Protein AF-A0A314ZBI7-F1 (afdb_monomer_lite)

Organism: NCBI:txid2094558

pLDDT: mean 79.01, std 14.54, range [30.38, 94.44]

Secondary structure (DSSP, 8-state):
-HHHHHT--EEE--GGGT-HHHHHHHHHHHHHTTSSSSGGG-EEE----TTTT---------SSHHHHHHHHHHTS-------S-HHHHHHHHGGGS----HHHHHHHHTSPP--S---GGG--TT--

Structure (mmCIF, N/CA/C/O backbone):
data_AF-A0A314ZBI7-F1
#
_entry.id   AF-A0A314ZBI7-F1
#
loop_
_atom_site.group_PDB
_atom_site.id
_atom_site.type_symbol
_atom_site.label_atom_id
_atom_site.label_alt_id
_atom_site.label_comp_id
_atom_site.label_asym_id
_atom_site.label_entity_id
_atom_site.label_seq_id
_atom_site.pdbx_PDB_ins_code
_atom_site.Cartn_x
_atom_site.Cartn_y
_atom_site.Cartn_z
_atom_site.occupancy
_atom_site.B_iso_or_equiv
_atom_site.auth_seq_id
_atom_site.auth_comp_id
_atom_site.auth_asym_id
_atom_site.auth_atom_id
_atom_site.pdbx_PDB_model_num
ATOM 1 N N . MET A 1 1 ? 1.220 -4.490 12.290 1.00 83.38 1 MET A N 1
ATOM 2 C CA . MET A 1 1 ? 0.527 -3.456 13.081 1.00 83.38 1 MET A CA 1
ATOM 3 C C . MET A 1 1 ? 0.874 -2.074 12.579 1.00 83.38 1 MET A C 1
ATOM 5 O O . MET A 1 1 ? -0.037 -1.359 12.199 1.00 83.38 1 MET A O 1
ATOM 9 N N . ASP A 1 2 ? 2.159 -1.755 12.448 1.00 87.38 2 ASP A N 1
ATOM 10 C CA . ASP A 1 2 ? 2.664 -0.436 12.043 1.00 87.38 2 ASP A CA 1
ATOM 11 C C . ASP A 1 2 ? 1.964 0.198 10.834 1.00 87.38 2 ASP A C 1
ATOM 13 O O . ASP A 1 2 ? 1.662 1.381 10.873 1.00 87.38 2 ASP A O 1
ATOM 17 N N . ALA A 1 3 ? 1.664 -0.570 9.784 1.00 85.44 3 ALA A N 1
ATOM 18 C CA . ALA A 1 3 ? 0.964 -0.051 8.608 1.00 85.44 3 ALA A CA 1
ATOM 19 C C . ALA A 1 3 ? -0.449 0.476 8.933 1.00 85.44 3 ALA A C 1
ATOM 21 O O . ALA A 1 3 ? -0.803 1.567 8.499 1.00 85.44 3 ALA A O 1
ATOM 22 N N . VAL A 1 4 ? -1.235 -0.252 9.738 1.00 88.31 4 VAL A N 1
ATOM 23 C CA . VAL A 1 4 ? -2.582 0.190 10.147 1.00 88.31 4 VAL A CA 1
ATOM 24 C C . VAL A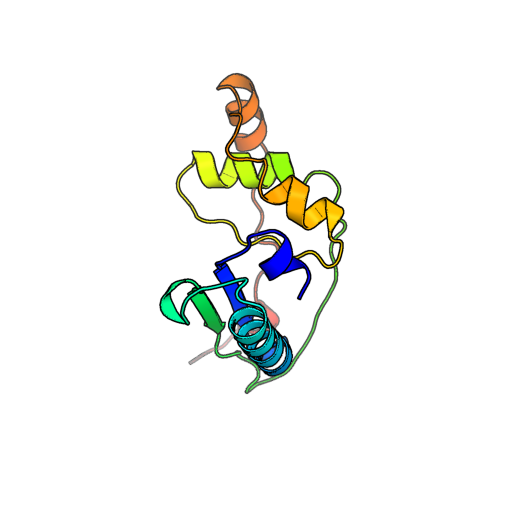 1 4 ? -2.488 1.415 11.056 1.00 88.31 4 VAL A C 1
ATOM 26 O O . VAL A 1 4 ? -3.234 2.367 10.885 1.00 88.31 4 VAL A O 1
ATOM 29 N N . GLU A 1 5 ? -1.517 1.435 11.974 1.00 89.56 5 GLU A N 1
ATOM 30 C CA . GLU A 1 5 ? -1.263 2.590 12.852 1.00 89.56 5 GLU A CA 1
ATOM 31 C C . GLU A 1 5 ? -0.859 3.852 12.081 1.00 89.56 5 GLU A C 1
ATOM 33 O O . GLU A 1 5 ? -1.077 4.965 12.548 1.00 89.56 5 GLU A O 1
ATOM 38 N N . VAL A 1 6 ? -0.226 3.675 10.921 1.00 89.88 6 VAL A N 1
ATOM 39 C CA . VAL A 1 6 ? 0.179 4.763 10.027 1.00 89.88 6 VAL A CA 1
ATOM 40 C C . VAL A 1 6 ? -0.978 5.228 9.129 1.00 89.88 6 VAL A C 1
ATOM 42 O O . VAL A 1 6 ? -0.887 6.313 8.570 1.00 89.88 6 VAL A O 1
ATOM 45 N N . GLY A 1 7 ? -2.074 4.467 9.031 1.00 89.81 7 GLY A N 1
ATOM 46 C CA . GLY A 1 7 ? -3.253 4.823 8.233 1.00 89.81 7 GLY A CA 1
ATOM 47 C C . GLY A 1 7 ? -3.385 4.065 6.909 1.00 89.81 7 GLY A C 1
ATOM 48 O O . GLY A 1 7 ? -4.121 4.496 6.027 1.00 89.81 7 GLY A O 1
ATOM 49 N N . TYR A 1 8 ? -2.684 2.940 6.729 1.00 90.56 8 TYR A N 1
ATOM 50 C CA . TYR A 1 8 ? -2.927 2.075 5.571 1.00 90.56 8 TYR A CA 1
ATOM 51 C C . TYR A 1 8 ? -4.236 1.307 5.736 1.00 90.56 8 TYR A C 1
ATOM 53 O O . TYR A 1 8 ? -4.413 0.553 6.694 1.00 90.56 8 TYR A O 1
ATOM 61 N N . HIS A 1 9 ? -5.097 1.435 4.728 1.00 90.94 9 HIS A N 1
ATOM 62 C CA . HIS A 1 9 ? -6.370 0.721 4.633 1.00 90.94 9 HIS A CA 1
ATOM 63 C C . HIS A 1 9 ? -6.376 -0.370 3.552 1.00 90.94 9 HIS A C 1
ATOM 65 O O . HIS A 1 9 ? -7.204 -1.275 3.606 1.00 90.94 9 HIS A O 1
ATOM 71 N N . HIS A 1 10 ? -5.441 -0.336 2.595 1.00 91.25 10 HIS A N 1
ATOM 72 C CA . HIS A 1 10 ? -5.304 -1.354 1.547 1.00 91.25 10 HIS A CA 1
ATOM 73 C C . HIS A 1 10 ? -4.076 -2.229 1.800 1.00 91.25 10 HIS A C 1
ATOM 75 O O . HIS A 1 10 ? -2.947 -1.742 1.849 1.00 91.25 10 HIS A O 1
ATOM 81 N N . PHE A 1 11 ? -4.304 -3.533 1.935 1.00 88.94 11 PHE A N 1
ATOM 82 C CA . PHE A 1 11 ? -3.269 -4.550 2.061 1.00 88.94 11 PHE A CA 1
ATOM 83 C C . PHE A 1 11 ? -3.297 -5.489 0.863 1.00 88.94 11 PHE A C 1
ATOM 85 O O . PHE A 1 11 ? -4.298 -6.155 0.6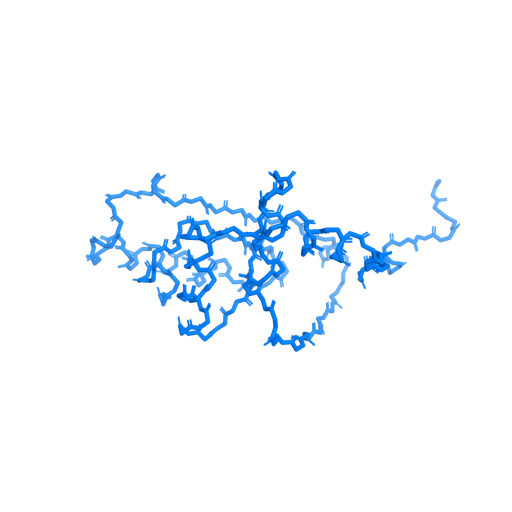04 1.00 88.94 11 PHE A O 1
ATOM 92 N N . ASP A 1 12 ? -2.173 -5.574 0.164 1.00 86.94 12 ASP A N 1
ATOM 93 C CA . ASP A 1 12 ? -1.967 -6.528 -0.915 1.00 86.94 12 ASP A CA 1
ATOM 94 C C . ASP A 1 12 ? -1.092 -7.688 -0.435 1.00 86.94 12 ASP A C 1
ATOM 96 O O . ASP A 1 12 ? -0.011 -7.500 0.129 1.00 86.94 12 ASP A O 1
ATOM 100 N N . THR A 1 13 ? -1.577 -8.904 -0.646 1.00 85.56 13 THR A N 1
ATOM 101 C CA . THR A 1 13 ? -0.867 -10.139 -0.350 1.00 85.56 13 THR A CA 1
ATOM 102 C C . THR A 1 13 ? -1.073 -11.182 -1.455 1.00 85.56 13 THR A C 1
ATOM 104 O O . THR A 1 13 ? -1.679 -10.922 -2.500 1.00 85.56 13 THR A O 1
ATOM 107 N N . ALA A 1 14 ? -0.480 -12.350 -1.265 1.00 79.94 14 ALA A N 1
ATOM 108 C CA . ALA A 1 14 ? -0.619 -13.542 -2.081 1.00 79.94 14 ALA A CA 1
ATOM 109 C C . ALA A 1 14 ? -0.366 -14.759 -1.189 1.00 79.94 14 ALA A C 1
ATOM 111 O O . ALA A 1 14 ? 0.441 -14.669 -0.258 1.00 79.94 14 ALA A O 1
ATOM 112 N N . ALA A 1 15 ? -0.966 -15.906 -1.518 1.00 73.06 15 ALA A N 1
ATOM 113 C CA . ALA A 1 15 ? -0.715 -17.169 -0.811 1.00 73.06 15 ALA A CA 1
ATOM 114 C C . ALA A 1 15 ? 0.794 -17.471 -0.708 1.00 73.06 15 ALA A C 1
ATOM 116 O O . ALA A 1 15 ? 1.310 -17.886 0.330 1.00 73.06 15 ALA A O 1
ATOM 117 N N . PHE A 1 16 ? 1.532 -17.134 -1.767 1.00 70.12 16 PHE A N 1
ATOM 118 C CA . PHE A 1 16 ? 2.987 -17.220 -1.830 1.00 70.12 16 PHE A CA 1
ATOM 119 C C . PHE A 1 16 ? 3.735 -16.480 -0.728 1.00 70.12 16 PHE A C 1
ATOM 121 O O . PHE A 1 16 ? 4.789 -16.922 -0.279 1.00 70.12 16 PHE A O 1
ATOM 128 N N . TYR A 1 17 ? 3.223 -15.317 -0.328 1.00 77.31 17 TYR A N 1
ATOM 129 C CA . TYR A 1 17 ? 3.911 -14.436 0.606 1.00 77.31 17 TYR A CA 1
ATOM 130 C C . TYR A 1 17 ? 3.812 -14.948 2.040 1.00 77.31 17 TYR A C 1
ATOM 132 O O . TYR A 1 17 ? 4.535 -14.445 2.899 1.00 77.31 17 TYR A O 1
ATOM 140 N N . GLN A 1 18 ? 2.901 -15.896 2.306 1.00 79.56 18 GLN A N 1
ATOM 141 C CA . GLN A 1 18 ? 2.653 -16.483 3.625 1.00 79.56 18 GLN A CA 1
ATOM 142 C C . GLN A 1 18 ? 2.395 -15.431 4.721 1.00 79.56 18 GLN A C 1
ATOM 144 O O . GLN A 1 18 ? 2.643 -15.655 5.904 1.00 79.56 18 GLN A O 1
ATOM 149 N N . SER A 1 19 ? 1.888 -14.256 4.336 1.00 83.44 19 SER A N 1
ATOM 150 C CA . SER A 1 19 ? 1.655 -13.130 5.247 1.00 83.44 19 SER A CA 1
ATOM 151 C C . SER A 1 19 ? 0.188 -12.967 5.648 1.00 83.44 19 SER A C 1
ATOM 153 O O . SER A 1 19 ? -0.117 -12.152 6.516 1.00 83.44 19 SER A O 1
ATOM 155 N N . GLU A 1 20 ? -0.722 -13.765 5.081 1.00 85.19 20 GLU A N 1
ATOM 156 C CA . GLU A 1 20 ? -2.173 -13.677 5.300 1.00 85.19 20 GLU A CA 1
ATOM 157 C C . GLU A 1 20 ? -2.551 -13.797 6.779 1.00 85.19 20 GLU A C 1
ATOM 159 O O . GLU A 1 20 ? -3.291 -12.964 7.299 1.00 85.19 20 GLU A O 1
ATOM 164 N N . GLN A 1 21 ? -1.978 -14.770 7.499 1.00 87.31 21 GLN A N 1
ATOM 165 C CA . GLN A 1 21 ? -2.259 -14.947 8.927 1.00 87.31 21 GLN A CA 1
ATOM 166 C C . GLN A 1 21 ? -1.771 -13.749 9.758 1.00 87.31 21 GLN A C 1
ATOM 168 O O . GLN A 1 21 ? -2.423 -13.342 10.720 1.00 87.31 21 GLN A O 1
ATOM 173 N N . ALA A 1 22 ? -0.624 -13.168 9.394 1.00 88.69 22 ALA A N 1
ATOM 174 C CA . ALA A 1 22 ? -0.088 -11.991 10.069 1.00 88.69 22 ALA A CA 1
ATOM 175 C C . ALA A 1 22 ? -0.955 -10.749 9.813 1.00 88.69 22 ALA A C 1
ATOM 177 O O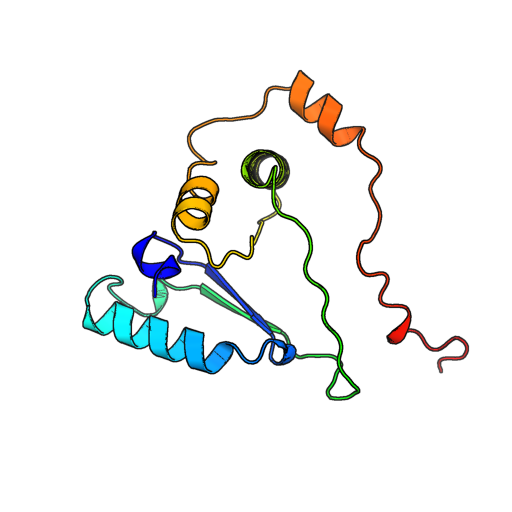 . ALA A 1 22 ? -1.213 -9.989 10.747 1.00 88.69 22 ALA A O 1
ATOM 178 N N . ILE A 1 23 ? -1.449 -10.579 8.583 1.00 90.06 23 ILE A N 1
ATOM 179 C CA . ILE A 1 23 ? -2.396 -9.517 8.221 1.00 90.06 23 ILE A CA 1
ATOM 180 C C . ILE A 1 23 ? -3.711 -9.704 8.985 1.00 90.06 23 ILE A C 1
ATOM 182 O O . ILE A 1 23 ? -4.187 -8.759 9.606 1.00 90.06 23 ILE A O 1
ATOM 186 N N . GLY A 1 24 ? -4.252 -10.925 9.033 1.00 89.62 24 GLY A N 1
ATOM 187 C CA . GLY A 1 24 ? -5.470 -11.237 9.785 1.00 89.62 24 GLY A CA 1
ATOM 188 C C . GLY A 1 24 ? -5.352 -10.877 11.267 1.00 89.62 24 GLY A C 1
ATOM 189 O O . GLY A 1 24 ? -6.209 -10.174 11.801 1.00 89.62 24 GLY A O 1
ATOM 190 N N . ARG A 1 25 ? -4.246 -11.263 11.921 1.00 92.56 25 ARG A N 1
ATOM 191 C CA . ARG A 1 25 ? -3.970 -10.861 13.313 1.00 92.56 25 ARG A CA 1
ATOM 192 C C . ARG A 1 25 ? -3.870 -9.345 13.475 1.00 92.56 25 ARG A C 1
ATOM 194 O O . ARG A 1 25 ? -4.356 -8.817 14.469 1.00 92.56 25 ARG A O 1
ATOM 201 N N . ALA A 1 26 ? -3.255 -8.650 12.520 1.00 92.19 26 ALA A N 1
ATOM 202 C CA . ALA A 1 26 ? -3.130 -7.198 12.579 1.00 92.19 26 ALA A CA 1
ATOM 203 C C . ALA A 1 26 ? -4.492 -6.489 12.473 1.00 92.19 26 ALA A C 1
ATOM 205 O O . ALA A 1 26 ? -4.721 -5.519 13.187 1.00 92.19 26 ALA A O 1
ATOM 206 N N . VAL A 1 27 ? -5.409 -6.990 11.641 1.00 92.12 27 VAL A N 1
ATOM 207 C CA . VAL A 1 27 ? -6.770 -6.440 11.518 1.00 92.12 27 VAL A CA 1
ATOM 208 C C . VAL A 1 27 ? -7.573 -6.653 12.801 1.00 92.12 27 VAL A C 1
ATOM 210 O O . VAL A 1 27 ? -8.222 -5.721 13.267 1.00 92.12 27 VAL A O 1
ATOM 213 N N . VAL A 1 28 ? -7.488 -7.840 13.413 1.00 93.56 28 VAL A N 1
ATOM 214 C CA . VAL A 1 28 ? -8.143 -8.111 14.707 1.00 93.56 28 VAL A CA 1
ATOM 215 C C . VAL A 1 28 ? -7.634 -7.150 15.779 1.00 93.56 28 VAL A C 1
ATOM 217 O O . VAL A 1 28 ? -8.428 -6.467 16.418 1.00 93.56 28 VAL A O 1
ATOM 220 N N . GLN A 1 29 ? -6.313 -7.011 15.909 1.00 93.00 29 GLN A N 1
ATOM 221 C CA . GLN A 1 29 ? -5.725 -6.079 16.872 1.00 93.00 29 GLN A CA 1
ATOM 222 C C . GLN A 1 29 ? -6.100 -4.619 16.588 1.00 93.00 29 GLN A C 1
ATOM 224 O O . GLN A 1 29 ? -6.235 -3.830 17.518 1.00 93.00 29 GLN A O 1
ATOM 229 N N . ALA A 1 30 ? -6.259 -4.232 15.321 1.00 93.12 30 ALA A N 1
ATOM 230 C CA . ALA A 1 30 ? -6.687 -2.887 14.960 1.00 93.12 30 ALA A CA 1
ATOM 231 C C . ALA A 1 30 ? -8.140 -2.602 15.374 1.00 93.12 30 ALA A C 1
ATOM 233 O O . ALA A 1 30 ? -8.409 -1.512 15.875 1.00 93.12 30 ALA A O 1
ATOM 234 N N . LEU A 1 31 ? -9.044 -3.577 15.226 1.00 92.75 31 LEU A N 1
ATOM 235 C CA . LEU A 1 31 ? -10.427 -3.485 15.712 1.00 92.75 31 LEU A CA 1
ATOM 236 C C . LEU A 1 31 ? -10.472 -3.385 17.240 1.00 92.75 31 LEU A C 1
ATOM 238 O O . LEU A 1 31 ? -11.114 -2.491 17.780 1.00 92.75 31 LEU A O 1
ATOM 242 N N . GLU A 1 32 ? -9.742 -4.259 17.937 1.00 94.44 32 GLU A N 1
ATOM 243 C CA . GLU A 1 32 ? -9.674 -4.269 19.407 1.00 94.44 32 GLU A CA 1
ATOM 244 C C . GLU A 1 32 ? -9.137 -2.950 19.976 1.00 94.44 32 GLU A C 1
ATOM 246 O O . GLU A 1 32 ? -9.590 -2.485 21.020 1.00 94.44 32 GLU A O 1
ATOM 251 N N . ARG A 1 33 ? -8.179 -2.327 19.280 1.00 94.25 33 ARG A N 1
ATOM 252 C CA . ARG A 1 33 ? -7.588 -1.036 19.660 1.00 94.25 33 ARG A CA 1
ATOM 253 C C . ARG A 1 33 ? -8.388 0.174 19.172 1.00 94.25 33 ARG A C 1
ATOM 255 O O . ARG A 1 33 ? -7.983 1.298 19.453 1.00 94.25 33 ARG A O 1
ATOM 262 N N . GLY A 1 34 ? -9.473 -0.031 18.424 1.00 92.75 34 GLY A N 1
ATOM 263 C CA . GLY A 1 34 ? -10.274 1.049 17.844 1.00 92.75 34 GLY A CA 1
ATOM 264 C C . GLY A 1 34 ? -9.544 1.880 16.782 1.00 92.75 34 GLY A C 1
ATOM 265 O O . GLY A 1 34 ? -9.938 3.014 16.528 1.00 92.75 34 GLY A O 1
ATOM 266 N N . LEU A 1 35 ? -8.481 1.340 16.170 1.00 91.81 35 LEU A N 1
ATOM 267 C CA . LEU A 1 35 ? -7.771 1.985 15.054 1.00 91.81 35 LEU A CA 1
ATOM 268 C C . LEU A 1 35 ? -8.597 1.965 13.762 1.00 91.81 35 LEU A C 1
ATOM 270 O O . LEU A 1 35 ? -8.395 2.805 12.892 1.00 91.81 35 LEU A O 1
ATOM 274 N N . ILE A 1 36 ? -9.520 1.009 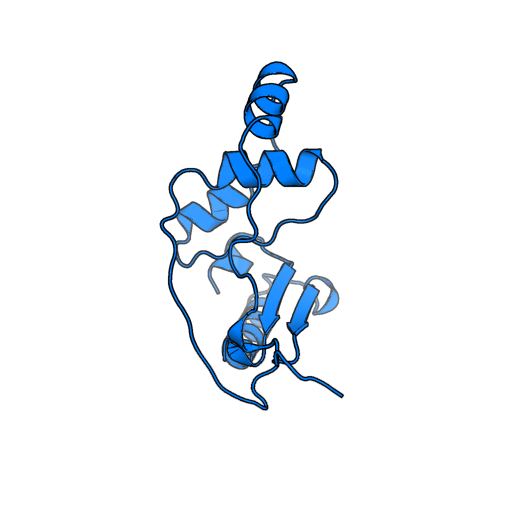13.655 1.00 93.25 36 ILE A N 1
ATOM 275 C CA . ILE A 1 36 ? -10.549 0.928 12.618 1.00 93.25 36 ILE A CA 1
ATOM 276 C C . ILE A 1 36 ? -11.890 0.624 13.282 1.00 93.25 36 ILE A C 1
ATOM 278 O O . ILE A 1 36 ? -11.943 -0.117 14.268 1.00 93.25 36 ILE A O 1
ATOM 282 N N . LYS A 1 37 ? -12.981 1.189 12.763 1.00 91.50 37 LYS A N 1
ATOM 283 C CA . LYS A 1 37 ? -14.322 1.032 13.362 1.00 91.50 37 LYS A CA 1
ATOM 284 C C . LYS A 1 37 ? -14.985 -0.280 12.973 1.00 91.50 37 LYS A C 1
ATOM 286 O O . LYS A 1 37 ? -15.814 -0.803 13.711 1.00 91.50 37 LYS A O 1
ATOM 291 N N . SER A 1 38 ? -14.660 -0.785 11.788 1.00 93.94 38 SER A N 1
ATOM 292 C CA . SER A 1 38 ? -15.250 -1.996 11.228 1.00 93.94 38 SER A CA 1
ATOM 293 C C . SER A 1 38 ? -14.314 -2.639 10.209 1.00 93.94 38 SER A C 1
ATOM 295 O O . SER A 1 38 ? -13.350 -2.027 9.745 1.00 93.94 38 SER A O 1
ATOM 297 N N . ARG A 1 39 ? -14.610 -3.888 9.835 1.00 91.81 39 ARG A N 1
ATOM 298 C CA . ARG A 1 39 ? -13.869 -4.608 8.792 1.00 91.81 39 ARG A CA 1
ATOM 299 C C . ARG A 1 39 ? -13.971 -3.922 7.423 1.00 91.81 39 ARG A C 1
ATOM 301 O O . ARG A 1 39 ? -13.059 -4.104 6.618 1.00 91.81 39 ARG A O 1
ATOM 308 N N . ASP A 1 40 ? -15.017 -3.139 7.175 1.00 92.25 40 ASP A N 1
ATOM 309 C CA . ASP A 1 40 ? -15.279 -2.487 5.886 1.00 92.25 40 ASP A CA 1
ATOM 310 C C . ASP A 1 40 ? -14.322 -1.322 5.598 1.00 92.25 40 ASP A C 1
ATOM 312 O O . ASP A 1 40 ? -14.141 -0.932 4.449 1.00 92.25 40 ASP A O 1
ATOM 316 N N . GLU A 1 41 ? -13.635 -0.811 6.625 1.00 91.25 41 GLU A N 1
ATOM 317 C CA . GLU A 1 41 ? -12.581 0.198 6.470 1.00 91.25 41 GLU A CA 1
ATOM 318 C C . GLU A 1 41 ? -11.266 -0.392 5.937 1.00 91.25 41 GLU A C 1
ATOM 320 O O . GLU A 1 41 ? -10.320 0.351 5.695 1.00 91.25 41 GLU A O 1
ATOM 325 N N . ILE A 1 42 ? -11.173 -1.715 5.765 1.00 92.75 42 ILE A N 1
ATOM 326 C CA . ILE A 1 42 ? -9.974 -2.387 5.262 1.00 92.75 42 ILE A CA 1
ATOM 327 C C . ILE A 1 42 ? -10.272 -3.088 3.937 1.00 92.75 42 ILE A C 1
ATOM 329 O O . ILE A 1 42 ? -11.1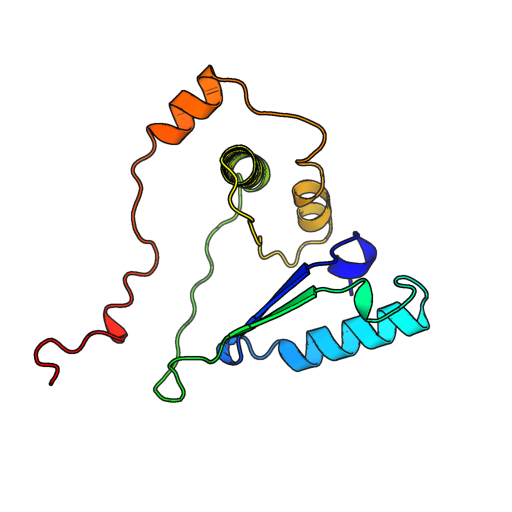71 -3.919 3.827 1.00 92.75 42 ILE A O 1
ATOM 333 N N . PHE A 1 43 ? -9.432 -2.855 2.938 1.00 92.38 43 PHE A N 1
ATOM 334 C CA . PHE A 1 43 ? -9.433 -3.613 1.696 1.00 92.38 43 PHE A CA 1
ATOM 335 C C . PHE A 1 43 ? -8.247 -4.583 1.683 1.00 92.38 43 PHE A C 1
ATOM 337 O O . PHE A 1 43 ? -7.097 -4.172 1.824 1.00 92.38 43 PHE A O 1
ATOM 344 N N . ILE A 1 44 ? -8.514 -5.884 1.535 1.00 89.38 44 ILE A N 1
ATOM 345 C CA . ILE A 1 44 ? -7.468 -6.917 1.461 1.00 89.38 44 ILE A CA 1
ATOM 346 C C . ILE A 1 44 ? -7.562 -7.595 0.105 1.00 89.38 44 ILE A C 1
ATOM 348 O O . ILE A 1 44 ? -8.601 -8.152 -0.242 1.00 89.38 44 ILE A O 1
ATOM 352 N N . THR A 1 45 ? -6.463 -7.588 -0.633 1.00 86.75 45 THR A N 1
ATOM 353 C CA . THR A 1 45 ? -6.309 -8.333 -1.880 1.00 86.75 45 THR A CA 1
ATOM 354 C C . THR A 1 45 ? -5.370 -9.503 -1.622 1.00 86.75 45 THR A C 1
ATOM 356 O O . THR A 1 45 ? -4.252 -9.283 -1.172 1.00 86.75 45 THR A O 1
ATOM 359 N N . SER A 1 46 ? -5.794 -10.736 -1.902 1.00 83.12 46 SER A N 1
ATOM 360 C CA . SER A 1 46 ? -4.890 -11.891 -1.984 1.00 83.12 46 SER A CA 1
ATOM 361 C C . SER A 1 46 ? -4.886 -12.437 -3.408 1.00 83.12 46 SER A C 1
ATOM 363 O O . SER A 1 46 ? -5.841 -12.245 -4.162 1.00 83.12 46 SER A O 1
ATOM 365 N N . LYS A 1 47 ? -3.794 -13.091 -3.791 1.00 79.56 47 LYS A N 1
ATOM 366 C CA . LYS A 1 47 ? -3.612 -13.718 -5.101 1.00 79.56 47 LYS A CA 1
ATOM 367 C C . LYS A 1 47 ? -3.399 -15.204 -4.908 1.00 79.56 47 LYS A C 1
ATOM 369 O O . LYS A 1 47 ? -2.563 -15.611 -4.094 1.00 79.56 47 LYS A O 1
ATOM 374 N N . LEU A 1 48 ? -4.117 -15.986 -5.707 1.00 68.56 48 LEU A N 1
ATOM 375 C CA . LEU A 1 48 ? -3.770 -17.378 -5.934 1.00 68.56 48 LEU A CA 1
ATOM 376 C C . LEU A 1 48 ? -2.377 -17.415 -6.568 1.00 68.56 48 LEU A C 1
ATOM 378 O O . LEU A 1 48 ? -2.059 -16.591 -7.428 1.00 68.56 48 LEU A O 1
ATOM 382 N N . TRP A 1 49 ? -1.534 -18.330 -6.115 1.00 52.56 49 TRP A N 1
ATOM 383 C CA . TRP A 1 49 ? -0.177 -18.418 -6.615 1.00 52.56 49 TRP A CA 1
ATOM 384 C C . TRP A 1 49 ? -0.069 -19.513 -7.664 1.00 52.56 49 TRP A C 1
ATOM 386 O O . TRP A 1 49 ? -0.732 -20.538 -7.565 1.00 52.56 49 TRP A O 1
ATOM 396 N N . CYS A 1 50 ? 0.816 -19.322 -8.640 1.00 46.47 50 CYS A N 1
ATOM 397 C CA . CYS A 1 50 ? 1.078 -20.305 -9.687 1.00 46.47 50 CYS A CA 1
ATOM 398 C C . CYS A 1 50 ? 1.649 -21.611 -9.114 1.00 46.47 50 CYS A C 1
ATOM 400 O O . CYS A 1 50 ? 1.843 -22.550 -9.873 1.00 46.47 50 CYS A O 1
ATOM 402 N N . THR A 1 51 ? 1.992 -21.634 -7.809 1.00 44.62 51 THR A N 1
ATOM 403 C CA . THR A 1 51 ? 3.018 -22.493 -7.226 1.00 44.62 51 THR A CA 1
ATOM 404 C C . THR A 1 51 ? 2.591 -23.508 -6.130 1.00 44.62 51 THR A C 1
ATOM 406 O O . THR A 1 51 ? 3.438 -23.961 -5.364 1.00 44.62 51 THR A O 1
ATOM 409 N N . ASP A 1 52 ? 1.308 -23.844 -5.967 1.00 54.50 52 ASP A N 1
ATOM 410 C CA . ASP A 1 52 ? 0.587 -24.925 -6.688 1.00 54.50 52 ASP A CA 1
ATOM 411 C C . ASP A 1 52 ? 1.191 -25.505 -8.014 1.00 54.50 52 ASP A C 1
ATOM 413 O O . ASP A 1 52 ? 0.741 -26.538 -8.488 1.00 54.50 52 ASP A O 1
ATOM 417 N N . ALA A 1 53 ? 2.275 -24.928 -8.550 1.00 30.38 53 ALA A N 1
ATOM 418 C CA . ALA A 1 53 ? 3.555 -25.424 -9.131 1.00 30.38 53 ALA A CA 1
ATOM 419 C C . ALA A 1 53 ? 4.852 -24.514 -8.882 1.00 30.38 53 ALA A C 1
ATOM 421 O O . ALA A 1 53 ? 5.101 -23.592 -9.649 1.00 30.38 53 ALA A O 1
ATOM 422 N N . SER A 1 54 ? 5.649 -24.689 -7.785 1.00 40.22 54 SER A N 1
ATOM 423 C CA . SER A 1 54 ? 7.001 -24.089 -7.331 1.00 40.22 54 SER A CA 1
ATOM 424 C C . SER A 1 54 ? 7.515 -22.571 -7.243 1.00 40.22 54 SER A C 1
ATOM 426 O O . SER A 1 54 ? 7.323 -21.757 -8.134 1.00 40.22 54 SER A O 1
ATOM 428 N N . GLN A 1 55 ? 8.337 -22.258 -6.198 1.00 42.91 55 GLN A N 1
ATOM 429 C CA . GLN A 1 55 ? 8.734 -20.964 -5.528 1.00 42.91 55 GLN A CA 1
ATOM 430 C C . GLN A 1 55 ? 10.014 -20.172 -6.005 1.00 42.91 55 GLN A C 1
ATOM 432 O O . GLN A 1 55 ? 11.000 -20.813 -6.350 1.00 42.91 55 GLN A O 1
ATOM 437 N N . SER A 1 56 ? 10.096 -18.813 -5.875 1.00 42.88 56 SER A N 1
ATOM 438 C CA . SER A 1 56 ? 11.344 -18.012 -5.553 1.00 42.88 56 SER A CA 1
ATOM 439 C C . SER A 1 56 ? 11.172 -16.463 -5.349 1.00 42.88 56 SER A C 1
ATOM 441 O O . SER A 1 56 ? 10.289 -15.848 -5.940 1.00 42.88 56 SER A O 1
ATOM 443 N N . TYR A 1 57 ? 12.011 -15.817 -4.498 1.00 50.00 57 TYR A N 1
ATOM 444 C CA . TYR A 1 57 ? 11.985 -14.378 -4.091 1.00 50.00 57 TYR A CA 1
ATOM 445 C C . TYR A 1 57 ? 13.351 -13.670 -4.251 1.00 50.00 57 TYR A C 1
ATOM 447 O O . TYR A 1 57 ? 14.394 -14.278 -4.019 1.00 50.00 57 TYR A O 1
ATOM 455 N N . SER A 1 58 ? 13.362 -12.361 -4.554 1.00 37.25 58 SER A N 1
ATOM 456 C CA . SER A 1 58 ? 14.539 -11.478 -4.415 1.00 37.25 58 SER A CA 1
ATOM 457 C C . SER A 1 58 ? 14.148 -10.039 -4.009 1.00 37.25 58 SER A C 1
ATOM 459 O O . SER A 1 58 ? 13.188 -9.497 -4.561 1.00 37.25 58 SER A O 1
ATOM 461 N N . PRO A 1 59 ? 14.850 -9.397 -3.049 1.00 44.12 59 PRO A N 1
ATOM 462 C CA . PRO A 1 59 ? 14.594 -8.013 -2.633 1.00 44.12 59 PRO A CA 1
ATOM 463 C C . PRO A 1 59 ? 15.249 -6.969 -3.561 1.00 44.12 59 PRO A C 1
ATOM 465 O O . PRO A 1 59 ? 16.364 -7.164 -4.033 1.00 44.12 59 PRO A O 1
ATOM 468 N N . CYS A 1 60 ? 14.581 -5.824 -3.760 1.00 35.38 60 CYS A N 1
ATOM 469 C CA . CYS A 1 60 ? 15.076 -4.676 -4.539 1.00 35.38 60 CYS A CA 1
ATOM 470 C C . CYS A 1 60 ? 15.378 -3.463 -3.622 1.00 35.38 60 CYS A C 1
ATOM 472 O O . CYS A 1 60 ? 14.607 -3.228 -2.682 1.00 35.38 60 CYS A O 1
ATOM 474 N N . PRO A 1 61 ? 16.453 -2.676 -3.852 1.00 41.56 61 PRO A N 1
ATOM 475 C CA . PRO A 1 61 ? 16.763 -1.479 -3.061 1.00 41.56 61 PRO A CA 1
ATOM 476 C C . PRO A 1 61 ? 15.741 -0.344 -3.258 1.00 41.56 61 PRO A C 1
ATOM 478 O O . PRO A 1 61 ? 15.345 -0.037 -4.377 1.00 41.56 61 PRO A O 1
ATOM 481 N N . GLN A 1 62 ? 15.344 0.328 -2.169 1.00 50.19 62 GLN A N 1
ATOM 482 C CA . GLN A 1 62 ? 14.267 1.338 -2.149 1.00 50.19 62 GLN A CA 1
ATOM 483 C C . GLN A 1 62 ? 14.809 2.715 -1.746 1.00 50.19 62 GLN A C 1
ATOM 485 O O . GLN A 1 62 ? 14.966 2.969 -0.554 1.00 50.19 62 GLN A O 1
ATOM 490 N N . HIS A 1 63 ? 15.169 3.568 -2.710 1.00 52.75 63 HIS A N 1
ATOM 491 C CA . HIS A 1 63 ? 15.763 4.886 -2.404 1.00 52.75 63 HIS A CA 1
ATOM 492 C C . HIS A 1 63 ? 15.030 6.083 -3.051 1.00 52.75 63 HIS A C 1
ATOM 494 O O . HIS A 1 63 ? 15.330 7.214 -2.701 1.00 52.75 63 HIS A O 1
ATOM 500 N N . HIS A 1 64 ? 14.017 5.866 -3.907 1.00 63.41 64 HIS A N 1
ATOM 501 C CA . HIS A 1 64 ? 13.259 6.950 -4.576 1.00 63.41 64 HIS A CA 1
ATOM 502 C C . HIS A 1 64 ? 11.735 6.707 -4.606 1.00 63.41 64 HIS A C 1
ATOM 504 O O . HIS A 1 64 ? 11.033 7.146 -5.514 1.00 63.41 64 HIS A O 1
ATOM 510 N N . THR A 1 65 ? 11.217 5.962 -3.627 1.00 67.94 65 THR A N 1
ATOM 511 C CA . THR A 1 65 ? 9.845 5.431 -3.633 1.00 67.94 65 THR A CA 1
ATOM 512 C C . THR A 1 65 ? 8.746 6.504 -3.757 1.00 67.94 65 THR A C 1
ATOM 514 O O . THR A 1 65 ? 7.875 6.310 -4.602 1.00 67.94 65 THR A O 1
ATOM 517 N N . PRO A 1 66 ? 8.772 7.646 -3.034 1.00 76.06 66 PRO A N 1
ATOM 518 C CA . PRO A 1 66 ? 7.669 8.617 -3.080 1.00 76.06 66 PRO A CA 1
ATOM 519 C C . PRO A 1 66 ? 7.437 9.245 -4.464 1.00 76.06 66 PRO A C 1
ATOM 521 O O . PRO A 1 66 ? 6.295 9.356 -4.900 1.00 76.06 66 PRO A O 1
ATOM 524 N N . ILE A 1 67 ? 8.510 9.583 -5.191 1.00 80.75 67 ILE A N 1
ATOM 525 C CA . ILE A 1 67 ? 8.436 10.194 -6.533 1.00 80.75 67 ILE A CA 1
ATOM 526 C C . ILE A 1 67 ? 7.815 9.225 -7.543 1.00 80.75 67 ILE A C 1
ATOM 528 O O . ILE A 1 67 ? 6.929 9.596 -8.311 1.00 80.75 67 ILE A O 1
ATOM 532 N N . ILE A 1 68 ? 8.239 7.959 -7.509 1.00 81.25 68 ILE A N 1
ATOM 533 C CA . ILE A 1 68 ? 7.702 6.925 -8.399 1.00 81.25 68 ILE A CA 1
ATOM 534 C C . ILE A 1 68 ? 6.236 6.627 -8.069 1.00 81.25 68 ILE A C 1
ATOM 536 O O . ILE A 1 68 ? 5.421 6.520 -8.981 1.00 81.25 68 ILE A O 1
ATOM 540 N N . LEU A 1 69 ? 5.872 6.539 -6.785 1.00 80.62 69 LEU A N 1
ATOM 541 C CA . LEU A 1 69 ? 4.478 6.332 -6.381 1.00 80.62 69 LEU A CA 1
ATOM 542 C C . LEU A 1 69 ? 3.576 7.480 -6.835 1.00 80.62 69 LEU A C 1
ATOM 544 O O . LEU A 1 69 ? 2.511 7.225 -7.399 1.00 80.62 69 LEU A O 1
ATOM 548 N N . ARG A 1 70 ? 4.019 8.730 -6.647 1.00 87.50 70 ARG A N 1
ATOM 549 C CA . ARG A 1 70 ? 3.284 9.912 -7.105 1.00 87.50 70 ARG A CA 1
ATOM 550 C C . ARG A 1 70 ? 3.095 9.900 -8.619 1.00 87.50 70 ARG A C 1
ATOM 552 O O . ARG A 1 70 ? 1.981 10.114 -9.089 1.00 87.50 70 ARG A O 1
ATOM 559 N N . SER A 1 71 ? 4.155 9.599 -9.370 1.00 84.38 71 SER A N 1
ATOM 560 C CA . SER A 1 71 ? 4.099 9.513 -10.832 1.00 84.38 71 SER A CA 1
ATOM 561 C C . SER A 1 71 ? 3.091 8.470 -11.320 1.00 84.38 71 SER A C 1
ATOM 563 O O . SER A 1 71 ? 2.345 8.741 -12.259 1.00 84.38 71 SER A O 1
ATOM 565 N N . ILE A 1 72 ? 3.026 7.298 -10.675 1.00 82.44 72 ILE A N 1
ATOM 566 C CA . ILE A 1 72 ? 2.058 6.246 -11.020 1.00 82.44 72 ILE A CA 1
ATOM 567 C C . ILE A 1 72 ? 0.628 6.723 -10.743 1.00 82.44 72 ILE A C 1
ATOM 569 O O . ILE A 1 72 ? -0.226 6.617 -11.617 1.00 82.44 72 ILE A O 1
ATOM 573 N N . ILE A 1 73 ? 0.371 7.291 -9.563 1.00 84.75 73 ILE A N 1
ATOM 574 C CA . ILE A 1 73 ? -0.979 7.717 -9.165 1.00 84.75 73 ILE A CA 1
ATOM 575 C C . ILE A 1 73 ? -1.484 8.884 -10.023 1.00 84.75 73 ILE A C 1
ATOM 577 O O . ILE A 1 73 ? -2.648 8.880 -10.417 1.00 84.75 73 ILE A O 1
ATOM 581 N N . GLN A 1 74 ? -0.623 9.844 -10.382 1.00 84.81 74 GLN A N 1
ATOM 582 C CA . GLN A 1 74 ? -0.991 10.948 -11.283 1.00 84.81 74 GLN A CA 1
ATOM 583 C C . GLN A 1 74 ? -1.419 10.479 -12.679 1.00 84.81 74 GLN A C 1
ATOM 585 O O . GLN A 1 74 ? -2.174 11.178 -13.347 1.00 84.81 74 GLN A O 1
ATOM 590 N N . GLN A 1 75 ? -0.967 9.303 -13.116 1.00 84.25 75 GLN A N 1
ATOM 591 C CA . GLN A 1 75 ? -1.370 8.711 -14.393 1.00 84.25 75 GLN A CA 1
ATOM 592 C C . GLN A 1 75 ? -2.691 7.926 -14.301 1.00 84.25 75 GLN A C 1
ATOM 594 O O . GLN A 1 75 ? -3.218 7.51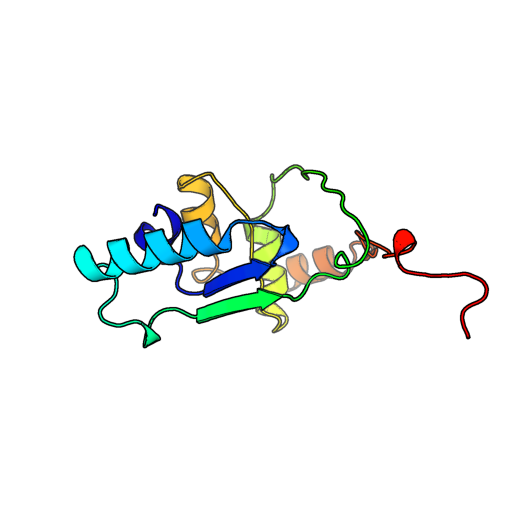1 -15.332 1.00 84.25 75 GLN A O 1
ATOM 599 N N . GLY A 1 76 ? -3.229 7.702 -13.095 1.00 84.31 76 GLY A N 1
ATOM 600 C CA . GLY A 1 76 ? -4.498 7.002 -12.855 1.00 84.31 76 GLY A CA 1
ATOM 601 C C . GLY A 1 76 ? -4.411 5.594 -12.234 1.00 84.31 76 GLY A C 1
ATOM 602 O O . GLY A 1 76 ? -5.364 5.207 -11.555 1.00 84.31 76 GLY A O 1
ATOM 603 N N . PRO A 1 77 ? -3.333 4.801 -12.407 1.00 85.44 77 PRO A N 1
ATOM 604 C CA . PRO A 1 77 ? -3.203 3.516 -11.718 1.00 85.44 77 PRO A CA 1
ATOM 605 C C . PRO A 1 77 ? -3.025 3.625 -10.196 1.00 85.44 77 PRO A C 1
ATOM 607 O O . PRO A 1 77 ? -2.381 4.533 -9.677 1.00 85.44 77 PRO A O 1
ATOM 610 N N . SER A 1 78 ? -3.511 2.617 -9.467 1.00 81.94 78 SER A N 1
ATOM 611 C CA . SER A 1 78 ? -3.189 2.422 -8.048 1.00 81.94 78 SER A CA 1
ATOM 612 C C . SER A 1 78 ? -1.779 1.849 -7.866 1.00 81.94 78 SER A C 1
ATOM 614 O O . SER A 1 78 ? -1.364 0.982 -8.638 1.00 81.94 78 SER A O 1
ATOM 616 N N . ALA A 1 79 ? -1.085 2.234 -6.794 1.00 82.44 79 ALA A N 1
ATOM 617 C CA . ALA A 1 79 ? 0.222 1.686 -6.435 1.00 82.44 79 ALA A CA 1
ATOM 618 C C . ALA A 1 79 ? 0.200 1.065 -5.029 1.00 82.44 79 ALA A C 1
ATOM 620 O O . ALA A 1 79 ? -0.331 1.667 -4.099 1.00 82.44 79 ALA A O 1
ATOM 621 N N . VAL A 1 80 ? 0.814 -0.115 -4.860 1.00 83.00 80 VAL A N 1
ATOM 622 C CA . VAL A 1 80 ? 0.917 -0.794 -3.555 1.00 83.00 80 VAL A CA 1
ATOM 623 C C . VAL A 1 80 ? 2.388 -0.998 -3.169 1.00 83.00 80 VAL A C 1
ATOM 625 O O . VAL A 1 80 ? 2.992 -2.017 -3.517 1.00 83.00 80 VAL A O 1
ATOM 628 N N . PRO A 1 81 ? 3.018 -0.023 -2.487 1.00 80.75 81 PRO A N 1
ATOM 629 C CA . PRO A 1 81 ? 4.407 -0.139 -2.063 1.00 80.75 81 PRO A CA 1
ATOM 630 C C . PRO A 1 81 ? 4.561 -1.122 -0.900 1.00 80.75 81 PRO A C 1
ATOM 632 O O . PRO A 1 81 ? 3.834 -1.068 0.089 1.00 80.75 81 PRO A O 1
ATOM 635 N N . ARG A 1 82 ? 5.591 -1.970 -0.960 1.00 80.88 82 ARG A N 1
ATOM 636 C CA . ARG A 1 82 ? 5.981 -2.827 0.166 1.00 80.88 82 ARG A CA 1
ATOM 637 C C . ARG A 1 82 ? 7.078 -2.165 0.999 1.00 80.88 82 ARG A C 1
ATOM 639 O O . ARG A 1 82 ? 8.165 -1.905 0.484 1.00 80.88 82 ARG A O 1
ATOM 646 N N . SER A 1 83 ? 6.847 -1.992 2.301 1.00 80.25 83 SER A N 1
ATOM 647 C CA . SER A 1 83 ? 7.879 -1.575 3.259 1.00 80.25 83 SER A CA 1
ATOM 648 C C . SER A 1 83 ? 7.695 -2.235 4.626 1.00 80.25 83 SER A C 1
ATOM 650 O O . SER A 1 83 ? 6.580 -2.545 5.027 1.00 80.25 83 SER A O 1
ATOM 652 N N . PHE A 1 84 ? 8.804 -2.427 5.340 1.00 80.94 84 PHE A N 1
ATOM 653 C CA . PHE A 1 84 ? 8.833 -2.864 6.744 1.00 80.94 84 PHE A CA 1
ATOM 654 C C . PHE A 1 84 ? 9.322 -1.761 7.691 1.00 80.94 84 PHE A C 1
ATOM 656 O O . PHE A 1 84 ? 9.472 -1.990 8.884 1.00 80.94 84 PHE A O 1
ATOM 663 N N . ASN A 1 85 ? 9.622 -0.575 7.160 1.00 82.44 85 ASN A N 1
ATOM 664 C CA . ASN A 1 85 ? 10.105 0.558 7.936 1.00 82.44 85 ASN A CA 1
ATOM 665 C C . ASN A 1 85 ? 8.960 1.565 8.111 1.00 82.44 85 ASN A C 1
ATOM 667 O O . ASN A 1 85 ? 8.367 2.007 7.124 1.00 82.44 85 ASN A O 1
ATOM 671 N N . LYS A 1 86 ? 8.636 1.895 9.364 1.00 83.88 86 LYS A N 1
ATOM 672 C CA . LYS A 1 86 ? 7.468 2.709 9.723 1.00 83.88 86 LYS A CA 1
ATOM 673 C C . LYS A 1 86 ? 7.564 4.137 9.198 1.00 83.88 86 LYS A C 1
ATOM 675 O O . LYS A 1 86 ? 6.566 4.684 8.741 1.00 83.88 86 LYS A O 1
ATOM 680 N N . GLU A 1 87 ? 8.757 4.713 9.187 1.00 84.62 87 GLU A N 1
ATOM 681 C CA . GLU A 1 87 ? 9.014 6.048 8.649 1.00 84.62 87 GLU A CA 1
ATOM 682 C C . GLU A 1 87 ? 8.773 6.077 7.134 1.00 84.62 87 GLU A C 1
ATOM 684 O O . GLU A 1 87 ? 8.067 6.950 6.638 1.00 84.62 87 GLU A O 1
ATOM 689 N N . ARG A 1 88 ? 9.251 5.063 6.402 1.00 82.75 88 ARG A N 1
ATOM 690 C CA . ARG A 1 88 ? 8.990 4.899 4.963 1.00 82.75 88 ARG A CA 1
ATOM 691 C C . ARG A 1 88 ? 7.511 4.685 4.660 1.00 82.75 88 ARG A C 1
ATOM 693 O O . ARG A 1 88 ? 7.020 5.183 3.654 1.00 82.75 88 ARG A O 1
ATOM 700 N N . MET A 1 89 ? 6.794 3.954 5.515 1.00 84.94 89 MET A N 1
ATOM 701 C CA . MET A 1 89 ? 5.345 3.794 5.372 1.00 84.94 89 MET A CA 1
ATOM 702 C C . MET A 1 89 ? 4.628 5.146 5.448 1.00 84.94 89 MET A C 1
ATOM 704 O O . MET A 1 89 ? 3.771 5.399 4.606 1.00 84.94 89 MET A O 1
ATOM 708 N N . LYS A 1 90 ? 5.017 6.025 6.381 1.00 85.12 90 LYS A N 1
ATOM 709 C CA . LYS A 1 90 ? 4.466 7.386 6.489 1.00 85.12 90 LYS A CA 1
ATOM 710 C C . LYS A 1 90 ? 4.784 8.231 5.255 1.00 85.12 90 LYS A C 1
ATOM 712 O O . LYS A 1 90 ? 3.868 8.741 4.625 1.00 85.12 90 LYS A O 1
ATOM 717 N N . GLN A 1 91 ? 6.051 8.266 4.840 1.00 83.00 91 GLN A N 1
ATOM 718 C CA . GLN A 1 91 ? 6.490 9.021 3.656 1.00 83.00 91 GLN A CA 1
ATOM 719 C C . GLN A 1 91 ? 5.750 8.615 2.374 1.00 83.00 91 GLN A C 1
ATOM 721 O O . GLN A 1 91 ? 5.461 9.448 1.524 1.00 83.00 91 GLN A O 1
ATOM 726 N N . ASN A 1 92 ? 5.426 7.329 2.227 1.00 84.88 92 ASN A N 1
ATOM 727 C CA . ASN A 1 92 ? 4.661 6.836 1.084 1.00 84.88 92 ASN A CA 1
ATOM 728 C C . ASN A 1 92 ? 3.182 7.276 1.104 1.00 84.88 92 ASN A C 1
ATOM 730 O O . ASN A 1 92 ? 2.560 7.257 0.047 1.00 84.88 92 ASN A O 1
ATOM 734 N N . LEU A 1 93 ? 2.614 7.638 2.264 1.00 85.69 93 LEU A N 1
ATOM 735 C CA . LEU A 1 93 ? 1.254 8.189 2.362 1.00 85.69 93 LEU A CA 1
ATOM 736 C C . LEU A 1 93 ? 1.217 9.707 2.139 1.00 85.69 93 LEU A C 1
ATOM 738 O O . LEU A 1 93 ? 0.220 10.217 1.648 1.00 85.69 93 LEU A O 1
ATOM 742 N N . GLU A 1 94 ? 2.305 10.421 2.423 1.00 85.62 94 GLU A N 1
ATOM 743 C CA . GLU A 1 94 ? 2.425 11.884 2.254 1.00 85.62 94 GLU A CA 1
ATOM 744 C C . GLU A 1 94 ? 2.561 12.324 0.777 1.00 85.62 94 GLU A C 1
ATOM 746 O O . GLU A 1 94 ? 2.841 13.479 0.464 1.00 85.62 94 GLU A O 1
ATOM 751 N N . ILE A 1 95 ? 2.360 11.410 -0.177 1.00 85.88 95 ILE A N 1
ATOM 752 C CA . ILE A 1 95 ? 2.429 11.698 -1.617 1.00 85.88 95 ILE A CA 1
ATOM 753 C C . ILE A 1 95 ? 1.177 12.397 -2.160 1.00 85.88 95 ILE A C 1
ATOM 755 O O . ILE A 1 95 ? 1.142 12.750 -3.335 1.00 85.88 95 ILE A O 1
ATOM 759 N N . PHE A 1 96 ? 0.120 12.558 -1.363 1.00 85.31 96 PHE A N 1
ATOM 760 C CA . PHE A 1 96 ? -1.117 13.206 -1.815 1.00 85.31 96 PHE A CA 1
ATOM 761 C C . PHE A 1 96 ? -1.099 14.732 -1.658 1.00 85.31 96 PHE A C 1
ATOM 763 O O . PHE A 1 96 ? -1.895 15.399 -2.316 1.00 85.31 96 PHE A O 1
ATOM 770 N N . ASP A 1 97 ? -0.158 15.273 -0.879 1.00 85.25 97 ASP A N 1
ATOM 771 C CA . ASP A 1 97 ? -0.080 16.701 -0.535 1.00 85.25 97 ASP A CA 1
ATOM 772 C C . ASP A 1 97 ? 0.658 17.562 -1.580 1.00 85.25 97 ASP A C 1
ATOM 774 O O . ASP A 1 97 ? 0.781 18.776 -1.425 1.00 85.25 97 ASP A O 1
ATOM 778 N N . TRP A 1 98 ? 1.175 16.950 -2.644 1.00 86.38 98 TRP A N 1
ATOM 779 C CA . TRP A 1 98 ? 1.945 17.617 -3.696 1.00 86.38 98 TRP A CA 1
ATOM 780 C C . TRP A 1 98 ? 1.799 16.881 -5.028 1.00 86.38 98 TRP A C 1
ATOM 782 O O . TRP A 1 98 ? 1.327 15.746 -5.065 1.00 86.38 98 TRP A O 1
ATOM 792 N N . GLU A 1 99 ? 2.218 17.512 -6.124 1.00 85.56 99 GLU A N 1
ATOM 793 C CA . GLU A 1 99 ? 2.202 16.928 -7.465 1.00 85.56 99 GLU A CA 1
ATOM 794 C C . GLU A 1 99 ? 3.503 17.189 -8.226 1.00 85.56 99 GLU A C 1
ATOM 796 O O . GLU A 1 99 ? 4.196 18.173 -7.978 1.00 85.56 99 GLU A O 1
ATOM 801 N N . LEU A 1 100 ? 3.835 16.279 -9.139 1.00 85.31 100 LEU A N 1
ATOM 802 C CA . LEU A 1 100 ? 4.911 16.448 -10.106 1.00 85.31 100 LEU A CA 1
ATOM 803 C C . LEU A 1 100 ? 4.447 17.384 -11.214 1.00 85.31 100 LEU A C 1
ATOM 805 O O . LEU A 1 100 ? 3.362 17.187 -11.775 1.00 85.31 100 LEU A O 1
ATOM 809 N N . GLY A 1 101 ? 5.300 18.346 -11.557 1.00 84.81 101 GLY A N 1
ATOM 810 C CA . GLY A 1 101 ? 5.077 19.229 -12.694 1.00 84.81 101 GLY A CA 1
ATOM 811 C C . GLY A 1 101 ? 5.182 18.492 -14.032 1.00 84.81 101 GLY A C 1
ATOM 812 O O . GLY A 1 101 ? 5.720 17.385 -14.125 1.00 84.81 101 GLY A O 1
ATOM 813 N N . GLU A 1 102 ? 4.706 19.135 -15.098 1.00 87.44 102 GLU A N 1
ATOM 814 C CA . GLU A 1 102 ? 4.719 18.572 -16.454 1.00 87.44 102 GLU A CA 1
ATOM 815 C C . GLU A 1 102 ? 6.138 18.195 -16.911 1.00 87.44 102 GLU A C 1
ATOM 817 O O . GLU A 1 102 ? 6.360 17.096 -17.417 1.00 87.44 102 GLU A O 1
ATOM 822 N N . ASP A 1 103 ? 7.127 19.049 -16.641 1.00 87.44 103 ASP A N 1
ATOM 823 C CA . ASP A 1 103 ? 8.531 18.794 -16.981 1.00 87.44 103 ASP A CA 1
ATOM 824 C C . ASP A 1 103 ? 9.108 17.565 -16.266 1.00 87.44 103 ASP A C 1
ATOM 826 O O . ASP A 1 103 ? 9.905 16.815 -16.835 1.00 87.44 103 ASP A O 1
ATOM 830 N N . GLU A 1 104 ? 8.730 17.347 -15.008 1.00 82.38 104 GLU A N 1
ATOM 831 C CA . GLU A 1 104 ? 9.181 16.200 -14.219 1.00 82.38 104 GLU A CA 1
ATOM 832 C C . GLU A 1 104 ? 8.515 14.916 -14.706 1.00 82.38 104 GLU A C 1
ATOM 834 O O . GLU A 1 104 ? 9.192 13.906 -14.910 1.00 82.38 104 GLU A O 1
ATOM 839 N N . MET A 1 105 ? 7.211 14.973 -14.985 1.00 84.31 105 MET A N 1
ATOM 840 C CA . MET A 1 105 ? 6.477 13.863 -15.586 1.00 84.31 105 MET A CA 1
ATOM 841 C C . MET A 1 105 ? 7.027 13.496 -16.964 1.00 84.31 105 MET A C 1
ATOM 843 O O . MET A 1 105 ? 7.235 12.317 -17.245 1.00 84.31 105 MET A O 1
ATOM 847 N N . ASN A 1 106 ? 7.362 14.485 -17.792 1.00 84.62 106 ASN A N 1
ATOM 848 C CA . ASN A 1 106 ? 7.975 14.266 -19.098 1.00 84.62 106 ASN A CA 1
ATOM 849 C C . ASN A 1 106 ? 9.338 13.574 -18.988 1.00 84.62 106 ASN A C 1
ATOM 851 O O . ASN A 1 106 ? 9.633 12.690 -19.792 1.00 84.62 106 ASN A O 1
ATOM 855 N N . LYS A 1 107 ? 10.155 13.919 -17.984 1.00 84.06 107 LYS A N 1
ATOM 856 C CA . LYS A 1 107 ? 11.428 13.225 -17.717 1.00 84.06 107 LYS A CA 1
ATOM 857 C C . LYS A 1 107 ? 11.206 11.777 -17.282 1.00 84.06 107 LYS A C 1
ATOM 859 O O . LYS A 1 107 ? 11.936 10.897 -17.726 1.00 84.06 107 LYS A O 1
ATOM 864 N N . ILE A 1 108 ? 10.204 11.518 -16.442 1.00 82.00 108 ILE A N 1
ATOM 865 C CA . ILE A 1 108 ? 9.892 10.160 -15.972 1.00 82.00 108 ILE A CA 1
ATOM 866 C C . ILE A 1 108 ? 9.372 9.288 -17.119 1.00 82.00 108 ILE A C 1
ATOM 868 O O . ILE A 1 108 ? 9.814 8.152 -17.261 1.00 82.00 108 ILE A O 1
ATOM 872 N N . ASN A 1 109 ? 8.518 9.830 -17.987 1.00 82.50 109 ASN A N 1
ATOM 873 C CA . ASN A 1 109 ? 7.969 9.113 -19.144 1.00 82.50 109 ASN A CA 1
ATOM 874 C C . ASN A 1 109 ? 9.036 8.725 -20.185 1.00 82.50 109 ASN A C 1
ATOM 876 O O . ASN A 1 109 ? 8.796 7.862 -21.026 1.00 82.50 109 ASN A O 1
ATOM 880 N N . GLN A 1 110 ? 10.219 9.344 -20.136 1.00 85.69 110 GLN A N 1
ATOM 881 C CA . GLN A 1 110 ? 11.358 8.982 -20.984 1.00 85.69 110 GLN A CA 1
ATOM 882 C C . GLN A 1 110 ? 12.181 7.813 -20.421 1.00 85.69 110 GLN A C 1
ATOM 884 O O . GLN A 1 110 ? 13.050 7.287 -21.121 1.00 85.69 110 GLN A O 1
ATOM 889 N N . ILE A 1 111 ? 11.942 7.387 -19.175 1.00 83.69 111 ILE A N 1
ATOM 890 C CA . ILE A 1 111 ? 12.655 6.259 -18.572 1.00 83.69 111 ILE A CA 1
ATOM 891 C C . ILE A 1 111 ? 12.248 4.973 -19.307 1.00 83.69 111 ILE A C 1
ATOM 893 O O . ILE A 1 111 ? 11.062 4.670 -19.392 1.00 83.69 111 ILE A O 1
ATOM 897 N N . PRO A 1 112 ? 13.194 4.164 -19.818 1.00 80.44 112 PRO A N 1
ATOM 898 C CA . PRO A 1 112 ? 12.853 2.930 -20.515 1.00 80.44 112 PRO A CA 1
ATOM 899 C C . PRO A 1 112 ? 12.086 1.949 -19.621 1.00 80.44 112 PRO A C 1
ATOM 901 O O . PRO A 1 112 ? 12.601 1.473 -18.607 1.00 80.44 112 PRO A O 1
ATOM 904 N N . HIS A 1 113 ? 10.876 1.583 -20.037 1.00 74.38 113 HIS A N 1
ATOM 905 C CA . HIS A 1 113 ? 10.067 0.591 -19.338 1.00 74.38 113 HIS A CA 1
ATOM 906 C C . HIS A 1 113 ? 10.542 -0.818 -19.696 1.00 74.38 113 HIS A C 1
ATOM 908 O O . HIS A 1 113 ? 10.653 -1.183 -20.867 1.00 74.38 113 HIS A O 1
ATOM 914 N N . ARG A 1 114 ? 10.802 -1.638 -18.676 1.00 76.19 114 ARG A N 1
ATOM 915 C CA . ARG A 1 114 ? 11.089 -3.067 -18.834 1.00 76.19 114 ARG A CA 1
ATOM 916 C C . ARG A 1 114 ? 10.262 -3.862 -17.841 1.00 76.19 114 ARG A C 1
ATOM 918 O O . ARG A 1 114 ? 10.067 -3.441 -16.703 1.00 76.19 114 ARG A O 1
ATOM 925 N N . ARG A 1 115 ? 9.793 -5.034 -18.266 1.00 71.69 115 ARG A N 1
ATOM 926 C CA . ARG A 1 115 ? 9.131 -5.975 -17.365 1.00 71.69 115 ARG A CA 1
ATOM 927 C C . ARG A 1 115 ? 10.179 -6.532 -16.399 1.00 71.69 115 ARG A C 1
ATOM 929 O O . ARG A 1 115 ? 11.113 -7.193 -16.835 1.00 71.69 115 ARG A O 1
ATOM 936 N N . LEU A 1 116 ? 10.027 -6.247 -15.104 1.00 69.50 116 LEU A N 1
ATOM 937 C CA . LEU A 1 116 ? 10.980 -6.687 -14.077 1.00 69.50 116 LEU A CA 1
ATOM 938 C C . LEU A 1 116 ? 10.961 -8.208 -13.887 1.00 69.50 116 LEU A C 1
ATOM 940 O O . LEU A 1 116 ? 12.004 -8.830 -13.726 1.00 69.50 116 LEU A O 1
ATOM 944 N N . TYR A 1 117 ? 9.767 -8.797 -13.908 1.00 72.94 117 TYR A N 1
ATOM 945 C CA . TYR A 1 117 ? 9.571 -10.233 -13.796 1.00 72.94 117 TYR A CA 1
ATOM 946 C C . TYR A 1 117 ? 8.902 -10.727 -15.074 1.00 72.94 117 TYR A C 1
ATOM 948 O O . TYR A 1 117 ? 7.699 -10.543 -15.264 1.00 72.94 117 TYR A O 1
ATOM 956 N N . ALA A 1 118 ? 9.706 -11.275 -15.988 1.00 75.06 118 ALA A N 1
ATOM 957 C CA . ALA A 1 118 ? 9.238 -11.725 -17.296 1.00 75.06 118 ALA A CA 1
ATOM 958 C C . ALA A 1 118 ? 8.229 -12.878 -17.193 1.00 75.06 118 ALA A C 1
ATOM 960 O O . ALA A 1 118 ? 7.301 -12.954 -17.999 1.00 75.06 118 ALA A O 1
ATOM 961 N N . GLY A 1 119 ? 8.354 -13.679 -16.129 1.00 73.69 119 GLY A N 1
ATOM 962 C CA . GLY A 1 119 ? 7.545 -14.869 -15.916 1.00 73.69 119 GLY A CA 1
ATOM 963 C C . GLY A 1 119 ? 8.007 -16.047 -16.763 1.00 73.69 119 GLY A C 1
ATOM 964 O O . GLY A 1 119 ? 7.237 -16.980 -16.917 1.00 73.69 119 GLY A O 1
ATOM 965 N N . ASP A 1 120 ? 9.237 -16.024 -17.287 1.00 78.75 120 ASP A N 1
ATOM 966 C CA . ASP A 1 120 ? 9.753 -17.054 -18.203 1.00 78.75 120 ASP A CA 1
ATOM 967 C C . ASP A 1 120 ? 9.724 -18.456 -17.585 1.00 78.75 120 ASP A C 1
ATOM 969 O O . ASP A 1 120 ? 9.475 -19.437 -18.273 1.00 78.75 120 ASP A O 1
ATOM 973 N N . PHE A 1 121 ? 9.875 -18.549 -16.261 1.00 70.25 121 PHE A N 1
ATOM 974 C CA . PHE A 1 121 ? 9.714 -19.798 -15.513 1.00 70.25 121 PHE A CA 1
ATOM 975 C C . PHE A 1 121 ? 8.294 -20.403 -15.619 1.00 70.25 121 PHE A C 1
ATOM 977 O O . PHE A 1 121 ? 8.108 -21.592 -15.385 1.00 70.25 121 PHE A O 1
ATOM 984 N N . PHE A 1 122 ? 7.291 -19.596 -15.978 1.00 66.88 122 PHE A N 1
ATOM 985 C CA . PHE A 1 122 ? 5.902 -20.004 -16.206 1.00 66.88 122 PHE A CA 1
ATOM 986 C C . PHE A 1 122 ? 5.566 -20.226 -17.689 1.00 66.88 122 PHE A C 1
ATOM 988 O O . PHE A 1 122 ? 4.417 -20.528 -18.010 1.00 66.88 122 PHE A O 1
ATOM 995 N N . VAL A 1 123 ? 6.531 -20.064 -18.598 1.00 75.62 123 VAL A N 1
ATOM 996 C CA . VAL A 1 123 ? 6.345 -20.257 -20.039 1.00 75.62 123 VAL A CA 1
ATOM 997 C C . VAL A 1 123 ? 6.979 -21.586 -20.440 1.00 75.62 123 VAL A C 1
ATOM 999 O O . VAL A 1 123 ? 8.158 -21.819 -20.198 1.00 75.62 123 VAL A O 1
ATOM 1002 N N . TYR A 1 124 ? 6.199 -22.465 -21.068 1.00 79.12 124 TYR A N 1
ATOM 1003 C CA . TYR A 1 124 ? 6.711 -23.697 -21.666 1.00 79.12 124 TYR A CA 1
ATOM 1004 C C . TYR A 1 124 ? 6.832 -23.491 -23.182 1.00 79.12 124 TYR A C 1
ATOM 1006 O O . TYR A 1 124 ? 5.845 -23.135 -23.823 1.00 79.12 124 TYR A O 1
ATOM 1014 N N . GLU A 1 125 ? 8.033 -23.668 -23.752 1.00 78.94 125 GLU A N 1
ATOM 1015 C CA . GLU A 1 125 ? 8.336 -23.358 -25.171 1.00 78.94 125 GLU A CA 1
ATOM 1016 C C . GLU A 1 125 ? 7.439 -24.104 -26.170 1.00 78.94 125 GLU A C 1
ATOM 1018 O O . GLU A 1 125 ? 7.171 -23.618 -27.265 1.00 78.94 125 GLU A O 1
ATOM 1023 N N . VAL A 1 126 ? 6.960 -25.277 -25.769 1.00 73.31 126 VAL A N 1
ATOM 1024 C CA . VAL A 1 126 ? 6.044 -26.141 -26.515 1.00 73.31 126 VAL A CA 1
ATOM 1025 C C . VAL A 1 126 ? 4.844 -26.432 -25.627 1.00 73.31 126 VAL A C 1
ATOM 1027 O O . VAL A 1 126 ? 4.646 -27.552 -25.160 1.00 73.31 126 VAL A O 1
ATOM 1030 N N . GLY A 1 127 ? 4.080 -25.389 -25.300 1.00 69.50 127 GLY A N 1
ATOM 1031 C CA . GLY A 1 127 ? 2.767 -25.555 -24.672 1.00 69.50 127 GLY A CA 1
ATOM 1032 C C . GLY A 1 127 ? 1.841 -26.459 -25.509 1.00 69.50 127 GLY A C 1
ATOM 1033 O O . GLY A 1 127 ? 2.193 -26.812 -26.637 1.00 69.50 127 GLY A O 1
ATOM 1034 N N . PRO A 1 128 ? 0.663 -26.854 -24.993 1.00 56.22 128 PRO A N 1
ATOM 1035 C CA . PRO A 1 128 ? -0.405 -27.309 -25.882 1.00 56.22 128 PRO A CA 1
ATOM 1036 C C . PRO A 1 128 ? -0.709 -26.270 -26.972 1.00 56.22 128 PRO A C 1
ATOM 1038 O O . PRO A 1 128 ? -0.571 -25.054 -26.693 1.00 56.22 128 PRO A O 1
#

Foldseek 3Di:
DLLLVLPDQEEEEEVQVVCVVVVVVVVVVCCVVVSDVDNVSHHYHYHYDPVVPDDDDDDDDDDPQLLVQQLCVVVPDHDDDDDPDSVVSNSNVCSVVDHDDPVRNVVVVPPDDDDPCPCVVVDDPDDD

Sequence (128 aa):
MDAVEVGYHHFDTAAFYQSEQAIGRAVVQALERGLIKSRDEIFITSKLWCTDASQSYSPCPQHHTPIILRSIIQQGPSAVPRSFNKERMKQNLEIFDWELGEDEMNKINQIPHRRLYAGDFFVYEVGP

InterPro domains:
  IPR018170 Aldo/keto reductase, conserved site [PS00063] (80-95)
  IPR020471 Aldo-keto reductase [PTHR11732] (2-55)
  IPR023210 NADP-dependent oxidoreductase domain [PF00248] (2-55)
  IPR036812 NAD(P)-dependent oxidoreductase domain superfamily [G3DSA:3.20.20.100] (1-64)
  IPR036812 NAD(P)-dependent oxidoreductase domain superfamily [G3DSA:3.20.20.100] (65-122)
  IPR036812 NAD(P)-dependent oxidoreductase domain superfamily [SSF51430] (3-118)

Radius of gyration: 17.78 Å; chains: 1; bounding box: 32×46×46 Å